Protein AF-A0A961NV25-F1 (afdb_monomer_lite)

Secondary structure (DSSP, 8-state):
-HHHHHHHHHHHHHTT--GGGGT-SS---HHHHHHHHHHHIIIIIHHHHHHHHHHHHHHHHHHHSS-------GGG-GGGHHHHHHHHHHHHT-TTS-HHHHHHHTTPPPPPTT-

Radius of gyration: 20.03 Å; chains: 1; bounding box: 46×32×64 Å

Structure (mmCIF, N/CA/C/O backbone):
data_AF-A0A961NV25-F1
#
_entry.id   AF-A0A961NV25-F1
#
loop_
_atom_site.group_PDB
_atom_site.id
_atom_site.type_symbol
_atom_site.label_atom_id
_atom_site.label_alt_id
_atom_site.label_comp_id
_atom_site.label_asym_id
_atom_site.label_entity_id
_atom_site.label_seq_id
_atom_site.pdbx_PDB_ins_code
_atom_site.Cartn_x
_atom_site.Cartn_y
_atom_site.Cartn_z
_atom_site.occupancy
_atom_site.B_iso_or_equiv
_atom_site.auth_seq_id
_atom_site.auth_comp_id
_atom_site.auth_asym_id
_atom_site.auth_atom_id
_atom_site.pdbx_PDB_model_num
ATOM 1 N N . ARG A 1 1 ? 15.285 -4.498 -32.019 1.00 63.34 1 ARG A N 1
ATOM 2 C CA . ARG A 1 1 ? 15.536 -4.503 -30.553 1.00 63.34 1 ARG A CA 1
ATOM 3 C C . ARG A 1 1 ? 14.859 -3.318 -29.862 1.00 63.34 1 ARG A C 1
ATOM 5 O O . ARG A 1 1 ? 13.954 -3.575 -29.085 1.00 63.34 1 ARG A O 1
ATOM 12 N N . LYS A 1 2 ? 15.168 -2.063 -30.235 1.00 69.19 2 LYS A N 1
ATOM 13 C CA . LYS A 1 2 ? 14.513 -0.853 -29.686 1.00 69.19 2 LYS A CA 1
ATOM 14 C C . LYS A 1 2 ? 12.974 -0.859 -29.762 1.00 69.19 2 LYS A C 1
ATOM 16 O O . LYS A 1 2 ? 12.327 -0.497 -28.793 1.00 69.19 2 LYS A O 1
ATOM 21 N N . SER A 1 3 ? 12.384 -1.340 -30.860 1.00 83.12 3 SER A N 1
ATOM 22 C CA . SER A 1 3 ? 10.919 -1.450 -31.001 1.00 83.12 3 SER A CA 1
ATOM 23 C C . SER A 1 3 ? 10.279 -2.443 -30.024 1.00 83.12 3 SER A C 1
ATOM 25 O O . SER A 1 3 ? 9.198 -2.192 -29.509 1.00 83.12 3 SER A O 1
ATOM 27 N N . ARG A 1 4 ? 10.962 -3.556 -29.724 1.00 84.12 4 ARG A N 1
ATOM 28 C CA . ARG A 1 4 ? 10.482 -4.573 -28.777 1.00 84.12 4 ARG A CA 1
ATOM 29 C C . ARG A 1 4 ? 10.558 -4.078 -27.331 1.00 84.12 4 ARG A C 1
ATOM 31 O O . ARG A 1 4 ? 9.657 -4.353 -26.552 1.00 84.12 4 ARG A O 1
ATOM 38 N N . GLU A 1 5 ? 11.618 -3.349 -26.987 1.00 86.12 5 GLU A N 1
ATOM 39 C CA . GLU A 1 5 ? 11.788 -2.730 -25.663 1.00 86.12 5 GLU A CA 1
ATOM 40 C C . GLU A 1 5 ? 10.774 -1.596 -25.435 1.00 86.12 5 GLU A C 1
ATOM 42 O O . GLU A 1 5 ? 10.203 -1.500 -24.351 1.00 86.12 5 GLU A O 1
ATOM 47 N N . ALA A 1 6 ? 10.488 -0.788 -26.465 1.00 89.62 6 ALA A N 1
ATOM 48 C CA . ALA A 1 6 ? 9.432 0.225 -26.417 1.00 89.62 6 ALA A CA 1
ATOM 49 C C . ALA A 1 6 ? 8.044 -0.407 -26.211 1.00 89.62 6 ALA A C 1
ATOM 51 O O . ALA A 1 6 ? 7.341 -0.032 -25.277 1.00 89.62 6 ALA A O 1
ATOM 52 N N . ALA A 1 7 ? 7.703 -1.437 -26.993 1.00 92.88 7 ALA A N 1
ATOM 53 C CA . ALA A 1 7 ? 6.435 -2.152 -26.846 1.00 92.88 7 ALA A CA 1
ATOM 54 C C . ALA A 1 7 ? 6.276 -2.784 -25.451 1.00 92.88 7 ALA A C 1
ATOM 56 O O . ALA A 1 7 ? 5.212 -2.702 -24.846 1.00 92.88 7 ALA A O 1
ATOM 57 N N . ALA A 1 8 ? 7.340 -3.379 -24.898 1.00 91.31 8 ALA A N 1
ATOM 58 C CA . ALA A 1 8 ? 7.303 -3.940 -23.547 1.00 91.31 8 ALA A CA 1
ATOM 59 C C . ALA A 1 8 ? 7.013 -2.866 -22.481 1.00 91.31 8 ALA A C 1
ATOM 61 O O . ALA A 1 8 ? 6.240 -3.110 -21.553 1.00 91.31 8 ALA A O 1
ATOM 62 N N . ARG A 1 9 ? 7.586 -1.665 -22.635 1.00 92.00 9 ARG A N 1
ATOM 63 C CA . ARG A 1 9 ? 7.331 -0.521 -21.750 1.00 92.00 9 ARG A CA 1
ATOM 64 C C . ARG A 1 9 ? 5.892 -0.019 -21.861 1.00 92.00 9 ARG A C 1
ATOM 66 O O . ARG A 1 9 ? 5.275 0.238 -20.832 1.00 92.00 9 ARG A O 1
ATOM 73 N N . GLU A 1 10 ? 5.361 0.102 -23.073 1.00 93.94 10 GLU A N 1
ATOM 74 C CA . GLU A 1 10 ? 3.969 0.510 -23.308 1.00 93.94 10 GLU A CA 1
ATOM 75 C C . GLU A 1 10 ? 2.979 -0.468 -22.667 1.00 93.94 10 GLU A C 1
ATOM 77 O O . GLU A 1 10 ? 2.059 -0.041 -21.972 1.00 93.94 10 GLU A O 1
ATOM 82 N N . ILE A 1 11 ? 3.220 -1.775 -22.813 1.00 94.88 11 ILE A N 1
ATOM 83 C CA . ILE A 1 11 ? 2.415 -2.815 -22.160 1.00 94.88 11 ILE A CA 1
ATOM 84 C C . ILE A 1 11 ? 2.477 -2.661 -20.636 1.00 94.88 11 ILE A C 1
ATOM 86 O O . ILE A 1 11 ? 1.439 -2.659 -19.981 1.00 94.88 11 ILE A O 1
ATOM 90 N N . ALA A 1 12 ? 3.673 -2.498 -20.063 1.00 94.38 12 ALA A N 1
ATOM 91 C CA . ALA A 1 12 ? 3.830 -2.337 -18.618 1.00 94.38 12 ALA A CA 1
ATOM 92 C C . ALA A 1 12 ? 3.032 -1.134 -18.087 1.00 94.38 12 ALA A C 1
ATOM 94 O O . ALA A 1 12 ? 2.275 -1.267 -17.125 1.00 94.38 12 ALA A O 1
ATOM 95 N N . VAL A 1 13 ? 3.132 0.012 -18.767 1.00 93.12 13 VAL A N 1
ATOM 96 C CA . VAL A 1 13 ? 2.394 1.233 -18.416 1.00 93.12 13 VAL A CA 1
ATOM 97 C C . VAL A 1 13 ? 0.882 1.037 -18.544 1.00 93.12 13 VAL A C 1
ATOM 99 O O . VAL A 1 13 ? 0.150 1.493 -17.670 1.00 93.12 13 VAL A O 1
ATOM 102 N N . ALA A 1 14 ? 0.406 0.317 -19.564 1.00 96.31 14 ALA A N 1
ATOM 103 C CA . ALA A 1 14 ? -1.019 0.025 -19.733 1.00 96.31 14 ALA A CA 1
ATOM 104 C C . ALA A 1 14 ? -1.611 -0.778 -18.558 1.00 96.31 14 ALA A C 1
ATOM 106 O O . ALA A 1 14 ? -2.768 -0.576 -18.195 1.00 96.31 14 ALA A O 1
ATOM 107 N N . PHE A 1 15 ? -0.812 -1.644 -17.928 1.00 95.88 15 PHE A N 1
ATOM 108 C CA . PHE A 1 15 ? -1.193 -2.374 -16.713 1.00 95.88 15 PHE A CA 1
ATOM 109 C C . PHE A 1 15 ? -0.835 -1.635 -15.414 1.00 95.88 15 PHE A C 1
ATOM 111 O O . PHE A 1 15 ? -1.013 -2.185 -14.329 1.00 95.88 15 PHE A O 1
ATOM 118 N N . GLY A 1 16 ? -0.313 -0.408 -15.500 1.00 95.38 16 GLY A N 1
ATOM 119 C CA . GLY A 1 16 ? 0.114 0.371 -14.340 1.00 95.38 16 GLY A CA 1
ATOM 120 C C . GLY A 1 16 ? 1.330 -0.212 -13.615 1.00 95.38 16 GLY A C 1
ATOM 121 O O . GLY A 1 16 ? 1.519 0.086 -12.438 1.00 95.38 16 GLY A O 1
ATOM 122 N N . VAL A 1 17 ? 2.135 -1.050 -14.279 1.00 96.50 17 VAL A N 1
ATOM 123 C CA . VAL A 1 17 ? 3.356 -1.655 -13.729 1.00 96.50 17 VAL A CA 1
ATOM 124 C C . VAL A 1 17 ? 4.565 -0.782 -14.091 1.00 96.50 17 VAL A C 1
ATOM 126 O O . VAL A 1 17 ? 4.861 -0.609 -15.277 1.00 96.50 17 VAL A O 1
ATOM 129 N N . PRO A 1 18 ? 5.313 -0.242 -13.113 1.00 94.25 18 PRO A N 1
ATOM 130 C CA . PRO A 1 18 ? 6.512 0.536 -13.398 1.00 94.25 18 PRO A CA 1
ATOM 131 C C . PRO A 1 18 ? 7.597 -0.297 -14.109 1.00 94.25 18 PRO A C 1
ATOM 133 O O . PRO A 1 18 ? 7.992 -1.348 -13.599 1.00 94.25 18 PRO A O 1
ATOM 136 N N . PRO A 1 19 ? 8.166 0.179 -15.236 1.00 92.31 19 PRO A N 1
ATOM 137 C CA . PRO A 1 19 ? 9.163 -0.575 -16.007 1.00 92.31 19 PRO A CA 1
ATOM 138 C C . PRO A 1 19 ? 10.433 -0.953 -15.229 1.00 92.31 19 PRO A C 1
ATOM 140 O O . PRO A 1 19 ? 11.052 -1.973 -15.526 1.00 92.31 19 PRO A O 1
ATOM 143 N N . VAL A 1 20 ? 10.814 -0.154 -14.223 1.00 92.25 20 VAL A N 1
ATOM 144 C CA . VAL A 1 20 ? 11.980 -0.426 -13.362 1.00 92.25 20 VAL A CA 1
ATOM 145 C C . VAL A 1 20 ? 11.802 -1.700 -12.527 1.00 92.25 20 VAL A C 1
ATOM 147 O O . VAL A 1 20 ? 12.773 -2.417 -12.304 1.00 92.25 20 VAL A O 1
ATOM 150 N N . LEU A 1 21 ? 10.565 -2.050 -12.147 1.00 92.38 21 LEU A N 1
ATOM 151 C CA . LEU A 1 21 ? 10.265 -3.302 -11.435 1.00 92.38 21 LEU A CA 1
ATOM 152 C C . LEU A 1 21 ? 10.387 -4.533 -12.345 1.00 92.38 21 LEU A C 1
ATOM 154 O O . LEU A 1 21 ? 10.571 -5.645 -11.864 1.00 92.38 21 LEU A O 1
ATOM 158 N N . LEU A 1 22 ? 10.309 -4.333 -13.663 1.00 91.19 22 LEU A N 1
ATOM 159 C CA . LEU A 1 22 ? 10.438 -5.381 -14.677 1.00 91.19 22 LEU A CA 1
ATOM 160 C C . LEU A 1 22 ? 11.881 -5.542 -15.185 1.00 91.19 22 LEU A C 1
ATOM 162 O O . LEU A 1 22 ? 12.112 -6.259 -16.157 1.00 91.19 22 LEU A O 1
ATOM 166 N N . GLY A 1 23 ? 12.852 -4.849 -14.576 1.00 88.38 23 GLY A N 1
ATOM 167 C CA . GLY A 1 23 ? 14.260 -4.899 -14.982 1.00 88.38 23 GLY A CA 1
ATOM 168 C C . GLY A 1 23 ? 14.529 -4.296 -16.364 1.00 88.38 23 GLY A C 1
ATOM 169 O O . GLY A 1 23 ? 15.559 -4.582 -16.976 1.00 88.38 23 GLY A O 1
ATOM 170 N N . MET A 1 24 ? 13.606 -3.484 -16.890 1.00 85.69 24 MET A N 1
ATOM 171 C CA . MET A 1 24 ? 13.793 -2.848 -18.191 1.00 85.69 24 MET A CA 1
ATOM 172 C C . MET A 1 24 ? 14.863 -1.750 -18.100 1.00 85.69 24 MET A C 1
ATOM 174 O O . MET A 1 24 ? 14.852 -0.973 -17.143 1.00 85.69 24 MET A O 1
ATOM 178 N N . PRO A 1 25 ? 15.756 -1.632 -19.102 1.00 77.75 25 PRO A N 1
ATOM 179 C CA . PRO A 1 25 ? 16.828 -0.643 -19.087 1.00 77.75 25 PRO A CA 1
ATOM 180 C C . PRO A 1 25 ? 16.284 0.793 -18.987 1.00 77.75 25 PRO A C 1
ATOM 182 O O . PRO A 1 25 ? 15.291 1.155 -19.631 1.00 77.75 25 PRO A O 1
ATOM 185 N N . GLY A 1 26 ? 16.942 1.602 -18.157 1.00 76.00 26 GLY A N 1
ATOM 186 C CA . GLY A 1 26 ? 16.565 2.967 -17.789 1.00 76.00 26 GLY A CA 1
ATOM 187 C C . GLY A 1 26 ? 17.355 3.433 -16.563 1.00 76.00 26 GLY A C 1
ATOM 188 O O . GLY A 1 26 ? 18.324 2.784 -16.175 1.00 76.00 26 GLY A O 1
ATOM 189 N N . ASP A 1 27 ? 16.937 4.538 -15.947 1.00 65.94 27 ASP A N 1
ATOM 190 C CA . ASP A 1 27 ? 17.587 5.077 -14.749 1.00 65.94 27 ASP A CA 1
ATOM 191 C C . ASP A 1 27 ? 17.190 4.261 -13.502 1.00 65.94 27 ASP A C 1
ATOM 193 O O . ASP A 1 27 ? 16.182 4.528 -12.848 1.00 65.94 27 ASP A O 1
ATOM 197 N N . ALA A 1 28 ? 17.910 3.171 -13.236 1.00 74.94 28 ALA A N 1
ATOM 198 C CA . ALA A 1 28 ? 17.604 2.219 -12.169 1.00 74.94 28 ALA A CA 1
ATOM 199 C C . ALA A 1 28 ? 18.507 2.453 -10.947 1.00 74.94 28 ALA A C 1
ATOM 201 O O . ALA A 1 28 ? 19.533 1.796 -10.781 1.00 74.94 28 ALA A O 1
ATOM 202 N N . SER A 1 29 ? 18.116 3.385 -10.076 1.00 82.88 29 SER A N 1
ATOM 203 C CA . SER A 1 29 ? 18.687 3.516 -8.729 1.00 82.88 29 SER A CA 1
ATOM 204 C C . SER A 1 29 ? 17.842 2.760 -7.694 1.00 82.88 29 SER A C 1
ATOM 206 O O . SER A 1 29 ? 16.660 2.487 -7.917 1.00 82.88 29 SER A O 1
ATOM 208 N N . TYR A 1 30 ? 18.428 2.434 -6.536 1.00 78.06 30 TYR A N 1
ATOM 209 C CA . TYR A 1 30 ? 17.695 1.796 -5.433 1.00 78.06 30 TYR A CA 1
ATOM 210 C C . TYR A 1 30 ? 16.543 2.674 -4.921 1.00 78.06 30 TYR A C 1
ATOM 212 O O . TYR A 1 30 ? 15.440 2.176 -4.704 1.00 78.06 30 TYR A O 1
ATOM 220 N N . ALA A 1 31 ? 16.780 3.986 -4.800 1.00 84.56 31 ALA A N 1
ATOM 221 C CA . ALA A 1 31 ? 15.754 4.952 -4.415 1.00 84.56 31 ALA A CA 1
ATOM 222 C C . ALA A 1 31 ? 14.582 4.949 -5.412 1.00 84.56 31 ALA A C 1
ATOM 224 O O . ALA A 1 31 ? 13.433 4.794 -5.003 1.00 84.56 31 ALA A O 1
ATOM 225 N N . ASN A 1 32 ? 14.873 4.987 -6.719 1.00 87.06 32 ASN A N 1
ATOM 226 C CA . ASN A 1 32 ? 13.842 4.908 -7.755 1.00 87.06 32 ASN A CA 1
ATOM 227 C C . ASN A 1 32 ? 13.058 3.584 -7.681 1.00 87.06 32 ASN A C 1
ATOM 229 O O . ASN A 1 32 ? 11.838 3.572 -7.814 1.00 87.06 32 ASN A O 1
ATOM 233 N N . TYR A 1 33 ? 13.730 2.459 -7.412 1.00 91.19 33 TYR A N 1
ATOM 234 C CA . TYR A 1 33 ? 13.053 1.170 -7.248 1.00 91.19 33 TYR A CA 1
ATOM 235 C C . TYR A 1 33 ? 12.080 1.170 -6.059 1.00 91.19 33 TYR A C 1
ATOM 237 O O . TYR A 1 33 ? 10.936 0.735 -6.204 1.00 91.19 33 TYR A O 1
ATOM 245 N N . GLN A 1 34 ? 12.507 1.662 -4.891 1.00 91.31 34 GLN A N 1
ATOM 246 C CA . GLN A 1 34 ? 11.652 1.729 -3.702 1.00 91.31 34 GLN A CA 1
ATOM 247 C C . GLN A 1 34 ? 10.425 2.621 -3.930 1.00 91.31 34 GLN A C 1
ATOM 249 O O . GLN A 1 34 ? 9.303 2.227 -3.601 1.00 91.31 34 GLN A O 1
ATOM 254 N N . GLU A 1 35 ? 10.620 3.796 -4.529 1.00 91.94 35 GLU A N 1
ATOM 255 C CA . GLU A 1 35 ? 9.534 4.726 -4.845 1.00 91.94 35 GLU A CA 1
ATOM 256 C C . GLU A 1 35 ? 8.571 4.150 -5.884 1.00 91.94 35 GLU A C 1
ATOM 258 O O . GLU A 1 35 ? 7.354 4.213 -5.691 1.00 91.94 35 GLU A O 1
ATOM 263 N N . ALA A 1 36 ? 9.095 3.524 -6.940 1.00 93.62 36 ALA A N 1
ATOM 264 C CA . ALA A 1 36 ? 8.289 2.858 -7.954 1.00 93.62 36 ALA A CA 1
ATOM 265 C C . ALA A 1 36 ? 7.479 1.694 -7.367 1.00 93.62 36 ALA A C 1
ATOM 267 O O . ALA A 1 36 ? 6.303 1.549 -7.696 1.00 93.62 36 ALA A O 1
ATOM 268 N N . ASN A 1 37 ? 8.066 0.894 -6.472 1.00 94.75 37 ASN A N 1
ATOM 269 C CA . ASN A 1 37 ? 7.358 -0.197 -5.804 1.00 94.75 37 ASN A CA 1
ATOM 270 C C . ASN A 1 37 ? 6.206 0.340 -4.937 1.00 94.75 37 ASN A C 1
ATOM 272 O O . ASN A 1 37 ? 5.072 -0.127 -5.041 1.00 94.75 37 ASN A O 1
ATOM 276 N N . ARG A 1 38 ? 6.453 1.391 -4.148 1.00 95.19 38 ARG A N 1
ATOM 277 C CA . ARG A 1 38 ? 5.411 2.054 -3.349 1.00 95.19 38 ARG A CA 1
ATOM 278 C C . ARG A 1 38 ? 4.291 2.622 -4.227 1.00 95.19 38 ARG A C 1
ATOM 280 O O . ARG A 1 38 ? 3.112 2.383 -3.960 1.00 95.19 38 ARG A O 1
ATOM 287 N N . ALA A 1 39 ? 4.651 3.327 -5.300 1.00 94.94 39 ALA A N 1
ATOM 288 C CA . ALA A 1 39 ? 3.698 3.892 -6.252 1.00 94.94 39 ALA A CA 1
ATOM 289 C C . ALA A 1 39 ? 2.862 2.804 -6.942 1.00 94.94 39 ALA A C 1
ATOM 291 O O . ALA A 1 39 ? 1.649 2.956 -7.063 1.00 94.94 39 ALA A O 1
ATOM 292 N N . PHE A 1 40 ? 3.479 1.684 -7.328 1.00 96.56 40 PHE A N 1
ATOM 293 C CA . PHE A 1 40 ? 2.783 0.541 -7.917 1.00 96.56 40 PHE A CA 1
ATOM 294 C C . PHE A 1 40 ? 1.702 -0.013 -6.984 1.00 96.56 40 PHE A C 1
ATOM 296 O O . PHE A 1 40 ? 0.554 -0.203 -7.398 1.00 96.56 40 PHE A O 1
ATOM 303 N N . TYR A 1 41 ? 2.036 -0.215 -5.705 1.00 97.19 41 TYR A N 1
ATOM 304 C CA . TYR A 1 41 ? 1.059 -0.685 -4.728 1.00 97.19 41 TYR A CA 1
ATOM 305 C C . TYR A 1 41 ? -0.080 0.317 -4.525 1.00 97.19 41 TYR A C 1
ATOM 307 O O . TYR A 1 41 ? -1.247 -0.074 -4.546 1.00 97.19 41 TYR A O 1
ATOM 315 N N . ARG A 1 42 ? 0.238 1.607 -4.374 1.00 95.88 42 ARG A N 1
ATOM 316 C CA . ARG A 1 42 ? -0.753 2.667 -4.124 1.00 95.88 42 ARG A CA 1
ATOM 317 C C . ARG A 1 42 ? -1.697 2.907 -5.300 1.00 95.88 42 ARG A C 1
ATOM 319 O O . ARG A 1 42 ? -2.896 3.051 -5.082 1.00 95.88 42 ARG A O 1
ATOM 326 N N . LEU A 1 43 ? -1.163 2.977 -6.516 1.00 96.44 43 LEU A N 1
ATOM 327 C CA . LEU A 1 43 ? -1.909 3.423 -7.695 1.00 96.44 43 LEU A CA 1
ATOM 328 C C . LEU A 1 43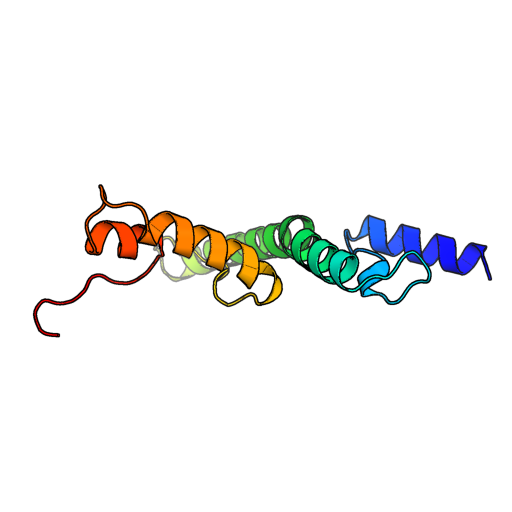 ? -2.542 2.272 -8.482 1.00 96.44 43 LEU A C 1
ATOM 330 O O . LEU A 1 43 ? -3.535 2.497 -9.169 1.00 96.44 43 LEU A O 1
ATOM 334 N N . THR A 1 44 ? -2.010 1.053 -8.356 1.00 97.19 44 THR A N 1
ATOM 335 C CA . THR A 1 44 ? -2.453 -0.090 -9.166 1.00 97.19 44 THR A CA 1
ATOM 336 C C . THR A 1 44 ? -2.962 -1.236 -8.299 1.00 97.19 44 THR A C 1
ATOM 338 O O . THR A 1 44 ? -4.129 -1.615 -8.401 1.00 97.19 44 THR A O 1
ATOM 341 N N . VAL A 1 45 ? -2.123 -1.783 -7.414 1.00 97.56 45 VAL A N 1
ATOM 342 C CA . VAL A 1 45 ? -2.463 -3.019 -6.683 1.00 97.56 45 VAL A CA 1
ATOM 343 C C . VAL A 1 45 ? -3.612 -2.795 -5.699 1.00 97.56 45 VAL A C 1
ATOM 345 O O . VAL A 1 45 ? -4.608 -3.515 -5.750 1.00 97.56 45 VAL A O 1
ATOM 348 N N . LEU A 1 46 ? -3.514 -1.795 -4.819 1.00 97.12 46 LEU A N 1
ATOM 349 C CA . LEU A 1 46 ? -4.516 -1.556 -3.778 1.00 97.12 46 LEU A CA 1
ATOM 350 C C . LEU A 1 46 ? -5.905 -1.213 -4.332 1.00 97.12 46 LEU A C 1
ATOM 352 O O . LEU A 1 46 ? -6.872 -1.791 -3.829 1.00 97.12 46 LEU A O 1
ATOM 356 N N . PRO A 1 47 ? -6.062 -0.348 -5.354 1.00 97.38 47 PRO A N 1
ATOM 357 C CA . PRO A 1 47 ? -7.372 -0.105 -5.954 1.00 97.38 47 PRO A CA 1
ATOM 358 C C . PRO A 1 47 ? -8.008 -1.377 -6.526 1.00 97.38 47 PRO A C 1
ATOM 360 O O . PRO A 1 47 ? -9.198 -1.625 -6.313 1.00 97.38 47 PRO A O 1
ATOM 363 N N . LEU A 1 48 ? -7.216 -2.220 -7.200 1.00 98.06 48 LEU A N 1
ATOM 364 C CA . LEU A 1 48 ? -7.698 -3.481 -7.765 1.00 98.06 48 LEU A CA 1
ATOM 365 C C . LEU A 1 48 ? -8.104 -4.473 -6.671 1.00 98.06 48 LEU A C 1
ATOM 367 O O . LEU A 1 48 ? -9.208 -5.016 -6.725 1.00 98.06 48 LEU A O 1
ATOM 371 N N . VAL A 1 49 ? -7.261 -4.663 -5.652 1.00 97.75 49 VAL A N 1
ATOM 372 C CA . VAL A 1 49 ? -7.573 -5.541 -4.515 1.00 97.75 49 VAL A CA 1
ATOM 373 C C . VAL A 1 49 ? -8.823 -5.047 -3.796 1.00 97.75 49 VAL A C 1
ATOM 375 O O . VAL A 1 49 ? -9.721 -5.845 -3.555 1.00 97.75 49 VAL A O 1
ATOM 378 N N . THR A 1 50 ? -8.937 -3.741 -3.539 1.00 97.25 50 THR A N 1
ATOM 379 C CA . THR A 1 50 ? -10.113 -3.132 -2.891 1.00 97.25 50 THR A CA 1
ATOM 380 C C . THR A 1 50 ? -11.397 -3.436 -3.664 1.00 97.25 50 THR A C 1
ATOM 382 O O . THR A 1 50 ? -12.396 -3.839 -3.069 1.00 97.25 50 THR A O 1
ATOM 385 N N . LYS A 1 51 ? -11.373 -3.316 -4.998 1.00 97.94 51 LYS A N 1
ATOM 386 C CA . LYS A 1 51 ? -12.522 -3.650 -5.853 1.00 97.94 51 LYS A CA 1
ATOM 387 C C . LYS A 1 51 ? -12.900 -5.133 -5.764 1.00 97.94 51 LYS A C 1
ATOM 389 O O . LYS A 1 51 ? -14.086 -5.464 -5.684 1.00 97.94 51 LYS A O 1
ATOM 394 N N . VAL A 1 52 ? -11.906 -6.022 -5.779 1.00 98.12 52 VAL A N 1
ATOM 395 C CA . VAL A 1 52 ? -12.125 -7.472 -5.686 1.00 98.12 52 VAL A CA 1
ATOM 396 C C . VAL A 1 52 ? -12.699 -7.841 -4.321 1.00 98.12 52 VAL A C 1
ATOM 398 O O . VAL A 1 52 ? -13.751 -8.473 -4.266 1.00 98.12 52 VAL A O 1
ATOM 401 N N . VAL A 1 53 ? -12.079 -7.404 -3.222 1.00 97.75 53 VAL A N 1
ATOM 402 C CA . VAL A 1 53 ? -12.545 -7.755 -1.872 1.00 97.75 53 VAL A CA 1
ATOM 403 C C . VAL A 1 53 ? -13.911 -7.149 -1.556 1.00 97.75 53 VAL A C 1
ATOM 405 O O . VAL A 1 53 ? -14.705 -7.799 -0.884 1.00 97.75 53 VAL A O 1
ATOM 408 N N . ALA A 1 54 ? -14.242 -5.972 -2.096 1.00 97.00 54 ALA A N 1
ATOM 409 C CA . ALA A 1 54 ? -15.588 -5.409 -1.986 1.00 97.00 54 ALA A CA 1
ATOM 410 C C . ALA A 1 54 ? -16.633 -6.293 -2.686 1.00 97.00 54 ALA A C 1
ATOM 412 O O . ALA A 1 54 ? -17.695 -6.562 -2.128 1.00 97.00 54 ALA A O 1
ATOM 413 N N . SER A 1 55 ? -16.311 -6.796 -3.883 1.00 97.44 55 SER A N 1
ATOM 414 C CA . SER A 1 55 ? -17.193 -7.701 -4.632 1.00 97.44 55 SER A CA 1
ATOM 415 C C . SER A 1 55 ? -17.381 -9.033 -3.899 1.00 97.44 55 SER A C 1
ATOM 417 O O . SER A 1 55 ? -18.500 -9.530 -3.791 1.00 97.44 55 SER A O 1
ATOM 419 N N . VAL A 1 56 ? -16.298 -9.582 -3.340 1.00 97.50 56 VAL A N 1
ATOM 420 C CA . VAL A 1 56 ? -16.338 -10.809 -2.530 1.00 97.50 56 VAL A CA 1
ATOM 421 C C . VAL A 1 56 ? -17.133 -10.593 -1.240 1.00 97.50 56 VAL A C 1
ATOM 423 O O . VAL A 1 56 ? -17.972 -11.424 -0.909 1.00 97.50 56 VAL A O 1
ATOM 426 N N . GLY A 1 57 ? -16.930 -9.478 -0.534 1.00 97.06 57 GLY A N 1
ATOM 427 C CA . GLY A 1 57 ? -17.681 -9.144 0.679 1.00 97.06 57 GLY A CA 1
ATOM 428 C C . GLY A 1 57 ? -19.181 -9.009 0.412 1.00 97.06 57 GLY A C 1
ATOM 429 O O . GLY A 1 57 ? -19.996 -9.573 1.142 1.00 97.06 57 GLY A O 1
ATOM 430 N N . HIS A 1 58 ? -19.555 -8.354 -0.691 1.00 96.50 58 HIS A N 1
ATOM 431 C CA . HIS A 1 58 ? -20.952 -8.272 -1.117 1.00 96.50 58 HIS A CA 1
ATOM 432 C C . HIS A 1 58 ? -21.552 -9.656 -1.406 1.00 96.50 58 HIS A C 1
ATOM 434 O O . HIS A 1 58 ? -22.634 -9.966 -0.915 1.00 96.50 58 HIS A O 1
ATOM 440 N N . TRP A 1 59 ? -20.834 -10.505 -2.147 1.00 96.69 59 TRP A N 1
ATOM 441 C CA . TRP A 1 59 ? -21.268 -11.875 -2.428 1.00 96.69 59 TRP A CA 1
ATOM 442 C C . TRP A 1 59 ? -21.441 -12.700 -1.143 1.00 96.69 59 TRP A C 1
ATOM 444 O O . TRP A 1 59 ? -22.475 -13.341 -0.973 1.00 96.69 59 TRP A O 1
ATOM 454 N N . LEU A 1 60 ? -20.492 -12.622 -0.202 1.00 97.00 60 LEU A N 1
ATOM 455 C CA . LEU A 1 60 ? -20.564 -13.310 1.096 1.00 97.00 60 LEU A CA 1
ATOM 456 C C . LEU A 1 60 ? -21.730 -12.831 1.967 1.00 97.00 60 LEU A C 1
ATOM 458 O O . LEU A 1 60 ? -22.361 -13.649 2.632 1.00 97.00 60 LEU A O 1
ATOM 462 N N . SER A 1 61 ? -22.053 -11.537 1.916 1.00 96.38 61 SER A N 1
ATOM 463 C CA . SER A 1 61 ? -23.185 -10.963 2.662 1.00 96.38 61 SER A CA 1
ATOM 464 C C . SER A 1 61 ? -24.519 -11.627 2.295 1.00 96.38 61 SER A C 1
ATOM 466 O O . SER A 1 61 ? -25.418 -11.733 3.125 1.00 96.38 61 SER A O 1
ATOM 468 N N . GLY A 1 62 ? -24.647 -12.122 1.057 1.00 95.56 62 GLY A N 1
ATOM 469 C CA . GLY A 1 62 ? -25.823 -12.871 0.613 1.00 95.56 62 GLY A CA 1
ATOM 470 C C . GLY A 1 62 ? -25.993 -14.237 1.290 1.00 95.56 62 GLY A C 1
ATOM 471 O O . GLY A 1 62 ? -27.114 -14.730 1.365 1.00 95.56 62 GLY A O 1
ATOM 472 N N . PHE A 1 63 ? -24.914 -14.838 1.805 1.00 94.81 63 PHE A N 1
ATOM 473 C CA . PHE A 1 63 ? -24.961 -16.131 2.501 1.00 94.81 63 PHE A CA 1
ATOM 474 C C . PHE A 1 63 ? -25.165 -15.985 4.004 1.00 94.81 63 PHE A C 1
ATOM 476 O O . PHE A 1 63 ? -25.800 -16.838 4.618 1.00 94.81 63 PHE A O 1
ATOM 483 N N . THR A 1 64 ? -24.611 -14.931 4.602 1.00 92.19 64 THR A N 1
ATOM 484 C CA . THR A 1 64 ? -24.697 -14.694 6.049 1.00 92.19 64 THR A CA 1
ATOM 485 C C . THR A 1 64 ? -25.992 -13.992 6.448 1.00 92.19 64 THR A C 1
ATOM 487 O O . THR A 1 64 ? -26.397 -14.089 7.601 1.00 92.19 64 THR A O 1
ATOM 490 N N . GLY A 1 65 ? -26.637 -13.272 5.521 1.00 91.00 65 GLY A N 1
ATOM 491 C CA . GLY A 1 65 ? -27.763 -12.387 5.836 1.00 91.00 65 GLY A CA 1
ATOM 492 C C . GLY A 1 65 ? -27.344 -11.098 6.557 1.00 91.00 65 GLY A C 1
ATOM 493 O O . GLY A 1 65 ? -28.195 -10.269 6.870 1.00 91.00 65 GLY A O 1
ATOM 494 N N . GLU A 1 66 ? -26.041 -10.904 6.774 1.00 95.19 66 GLU A N 1
ATOM 495 C CA . GLU A 1 66 ? -25.446 -9.748 7.445 1.00 95.19 66 GLU A CA 1
ATOM 496 C C . GLU A 1 66 ? -24.387 -9.086 6.549 1.00 95.19 66 GLU A C 1
ATOM 498 O O . GLU A 1 66 ? -23.698 -9.783 5.799 1.00 95.19 66 GLU A O 1
ATOM 503 N N . PRO A 1 67 ? -24.195 -7.754 6.623 1.00 94.88 67 PRO A N 1
ATOM 504 C CA . PRO A 1 67 ? -23.157 -7.074 5.854 1.00 94.88 67 PRO A CA 1
ATOM 505 C C . PRO A 1 67 ? -21.742 -7.561 6.213 1.00 94.88 67 PRO A C 1
ATOM 507 O O . PRO A 1 67 ? -21.254 -7.342 7.320 1.00 94.88 67 PRO A O 1
ATOM 510 N N . VAL A 1 68 ? -21.039 -8.150 5.243 1.00 96.62 68 VAL A N 1
ATOM 511 C CA . VAL A 1 68 ? -19.633 -8.561 5.356 1.00 96.62 68 VAL A CA 1
ATOM 512 C C . VAL A 1 68 ? -18.742 -7.540 4.655 1.00 96.62 68 VAL A C 1
ATOM 514 O O . VAL A 1 68 ? -18.823 -7.338 3.442 1.00 96.62 68 VAL A O 1
ATOM 517 N N . THR A 1 69 ? -17.843 -6.912 5.414 1.00 94.81 69 THR A N 1
ATOM 518 C CA . THR A 1 69 ? -16.844 -5.979 4.875 1.00 94.81 69 THR A CA 1
ATOM 519 C C . THR A 1 69 ? -15.466 -6.624 4.874 1.00 94.81 69 THR A C 1
ATOM 521 O O . THR A 1 69 ? -14.937 -6.967 5.927 1.00 94.81 69 THR A O 1
ATOM 524 N N . LEU A 1 70 ? -14.857 -6.731 3.694 1.00 95.25 70 LEU A N 1
ATOM 525 C CA . LEU A 1 70 ? -13.473 -7.169 3.525 1.00 95.25 70 LEU A CA 1
ATOM 526 C C . LEU A 1 70 ? -12.597 -5.978 3.134 1.00 95.25 70 LEU A C 1
ATOM 528 O O . LEU A 1 70 ? -12.984 -5.168 2.289 1.00 95.25 70 LEU A O 1
ATOM 532 N N . LYS A 1 71 ? -11.410 -5.874 3.735 1.00 92.94 71 LYS A N 1
ATOM 533 C CA . LYS A 1 71 ? -10.419 -4.832 3.434 1.00 92.94 71 LYS A CA 1
ATOM 534 C C . LYS A 1 71 ? -9.020 -5.448 3.379 1.00 92.94 71 LYS A C 1
ATOM 536 O O . LYS A 1 71 ? -8.755 -6.369 4.149 1.00 92.94 71 LYS A O 1
ATOM 541 N N . PRO A 1 72 ? -8.133 -4.972 2.488 1.00 93.69 72 PRO A N 1
ATOM 542 C CA . PRO A 1 72 ? -6.737 -5.382 2.524 1.00 93.69 72 PRO A CA 1
ATOM 543 C C . PRO A 1 72 ? -6.064 -4.862 3.798 1.00 93.69 72 PRO A C 1
ATOM 545 O O . PRO A 1 72 ? -6.277 -3.714 4.188 1.00 93.69 72 PRO A O 1
ATOM 548 N N . ASP A 1 73 ? -5.226 -5.697 4.406 1.00 91.44 73 ASP A N 1
ATOM 549 C CA . ASP A 1 73 ? -4.362 -5.300 5.515 1.00 91.44 7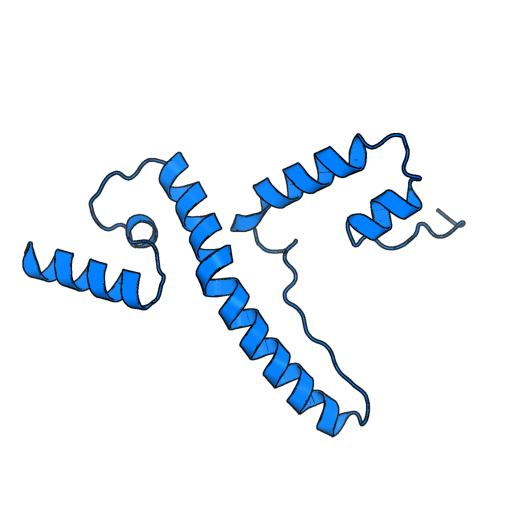3 ASP A CA 1
ATOM 550 C C . ASP A 1 73 ? -3.113 -4.596 4.961 1.00 91.44 73 ASP A C 1
ATOM 552 O O . ASP A 1 73 ? -2.226 -5.224 4.377 1.00 91.44 73 ASP A O 1
ATOM 556 N N . LEU A 1 74 ? -3.070 -3.269 5.104 1.00 90.31 74 LEU A N 1
ATOM 557 C CA . LEU A 1 74 ? -1.961 -2.444 4.619 1.00 90.31 74 LEU A CA 1
ATOM 558 C C . LEU A 1 74 ? -0.702 -2.597 5.482 1.00 90.31 74 LEU A C 1
ATOM 560 O O . LEU A 1 74 ? 0.409 -2.402 4.976 1.00 90.31 74 LEU A O 1
ATOM 564 N N . ASP A 1 75 ? -0.853 -2.996 6.745 1.00 86.94 75 ASP A N 1
ATOM 565 C CA . ASP A 1 75 ? 0.269 -3.242 7.647 1.00 86.94 75 ASP A CA 1
ATOM 566 C C . ASP A 1 75 ? 1.006 -4.534 7.275 1.00 86.94 75 ASP A C 1
ATOM 568 O O . ASP A 1 75 ? 2.177 -4.718 7.601 1.00 86.94 75 ASP A O 1
ATOM 572 N N . GLN A 1 76 ? 0.405 -5.410 6.480 1.00 88.81 76 GLN A N 1
ATOM 573 C CA . GLN A 1 76 ? 1.096 -6.599 5.978 1.00 88.81 76 GLN A CA 1
ATOM 574 C C . GLN A 1 76 ? 1.742 -6.392 4.603 1.00 88.81 76 GLN A C 1
ATOM 576 O O . GLN A 1 76 ? 2.231 -7.347 4.004 1.00 88.81 76 GLN A O 1
ATOM 581 N N . VAL A 1 77 ? 1.797 -5.152 4.094 1.00 93.88 77 VAL A N 1
ATOM 582 C CA . VAL A 1 77 ? 2.420 -4.830 2.800 1.00 93.88 77 VAL A CA 1
ATOM 583 C C . VAL A 1 77 ? 3.810 -4.207 3.006 1.00 93.88 77 VAL A C 1
ATOM 585 O O . VAL A 1 77 ? 3.904 -3.028 3.362 1.00 93.88 77 VAL A O 1
ATOM 588 N N . PRO A 1 78 ? 4.915 -4.930 2.719 1.00 92.62 78 PRO A N 1
ATOM 589 C CA . PRO A 1 78 ? 6.271 -4.407 2.915 1.00 92.62 78 PRO A CA 1
ATOM 590 C C . PRO A 1 78 ? 6.578 -3.157 2.082 1.00 92.62 78 PRO A C 1
ATOM 592 O O . PRO A 1 78 ? 7.321 -2.291 2.525 1.00 92.62 78 PRO A O 1
ATOM 595 N N . ALA A 1 79 ? 5.974 -3.019 0.897 1.00 93.00 79 ALA A N 1
ATOM 596 C CA . ALA A 1 79 ? 6.156 -1.847 0.035 1.00 93.00 79 ALA A CA 1
ATOM 597 C C . ALA A 1 79 ? 5.616 -0.535 0.644 1.00 93.00 79 ALA A C 1
ATOM 599 O O . ALA A 1 79 ? 5.947 0.545 0.157 1.00 93.00 79 ALA A O 1
ATOM 600 N N . LEU A 1 80 ? 4.788 -0.624 1.692 1.00 93.44 80 LEU A N 1
ATOM 601 C CA . LEU A 1 80 ? 4.164 0.514 2.373 1.00 93.44 80 LEU A CA 1
ATOM 602 C C . LEU A 1 80 ? 4.735 0.747 3.781 1.00 93.44 80 LEU A C 1
ATOM 604 O O . LEU A 1 80 ? 4.227 1.601 4.507 1.00 93.44 80 LEU A O 1
ATOM 608 N N . SER A 1 81 ? 5.791 0.024 4.178 1.00 91.94 81 SER A N 1
ATOM 609 C CA . SER A 1 81 ? 6.399 0.156 5.511 1.00 91.94 81 SER A CA 1
ATOM 610 C C . SER A 1 81 ? 6.836 1.589 5.813 1.00 91.94 81 SER A C 1
ATOM 612 O O . SER A 1 81 ? 6.484 2.117 6.855 1.00 91.94 81 SER A O 1
ATOM 614 N N . ALA A 1 82 ? 7.481 2.274 4.867 1.00 91.00 82 ALA A N 1
ATOM 615 C CA . ALA A 1 82 ? 7.944 3.646 5.081 1.00 91.00 82 ALA A CA 1
ATOM 616 C C . ALA A 1 82 ? 6.803 4.641 5.376 1.00 91.00 82 ALA A C 1
ATOM 618 O O . ALA A 1 82 ? 6.975 5.568 6.163 1.00 91.00 82 ALA A O 1
ATOM 619 N N . GLU A 1 83 ? 5.631 4.474 4.755 1.00 90.88 83 GLU A N 1
ATOM 620 C CA . GLU A 1 83 ? 4.469 5.338 5.022 1.00 90.88 83 GLU A CA 1
ATOM 621 C C . GLU A 1 83 ? 3.858 5.040 6.393 1.00 90.88 83 GLU A C 1
ATOM 623 O O . GLU A 1 83 ? 3.452 5.956 7.113 1.00 90.88 83 GLU A O 1
ATOM 628 N N . ARG A 1 84 ? 3.834 3.759 6.764 1.00 91.25 84 ARG A N 1
ATOM 629 C CA . ARG A 1 84 ? 3.418 3.305 8.088 1.00 91.25 84 ARG A CA 1
ATOM 630 C C . ARG A 1 84 ? 4.339 3.853 9.168 1.00 91.25 84 ARG A C 1
ATOM 632 O O . ARG A 1 84 ? 3.843 4.440 10.119 1.00 91.25 84 ARG A O 1
ATOM 639 N N . ASP A 1 85 ? 5.652 3.755 8.988 1.00 92.00 85 ASP A N 1
ATOM 640 C CA . ASP A 1 85 ? 6.641 4.279 9.932 1.00 92.00 85 ASP A CA 1
ATOM 641 C C . ASP A 1 85 ? 6.453 5.790 10.132 1.00 92.00 85 ASP A C 1
ATOM 643 O O . ASP A 1 85 ? 6.453 6.282 11.260 1.00 92.00 85 ASP A O 1
ATOM 647 N N . GLN A 1 86 ? 6.189 6.534 9.052 1.00 93.38 86 GLN A N 1
ATOM 648 C CA . GLN A 1 86 ? 5.866 7.964 9.122 1.00 93.38 86 GLN A CA 1
ATOM 649 C C . GLN A 1 86 ? 4.537 8.244 9.838 1.00 93.38 86 GLN A C 1
ATOM 651 O O . GLN A 1 86 ? 4.407 9.256 10.530 1.00 93.38 86 GLN A O 1
ATOM 656 N N . GLN A 1 87 ? 3.517 7.401 9.667 1.00 93.56 87 GLN A N 1
ATOM 657 C CA . GLN A 1 87 ? 2.262 7.522 10.411 1.00 93.56 87 GLN A CA 1
ATOM 658 C C . GLN A 1 87 ? 2.480 7.242 11.900 1.00 93.56 87 GLN A C 1
ATOM 660 O O . GLN A 1 87 ? 2.074 8.049 12.732 1.00 93.56 87 GLN A O 1
ATOM 665 N N . TRP A 1 88 ? 3.161 6.146 12.223 1.00 94.00 88 TRP A N 1
ATOM 666 C CA . TRP A 1 88 ? 3.474 5.739 13.588 1.00 94.00 88 TRP A CA 1
ATOM 667 C C . TRP A 1 88 ? 4.297 6.799 14.313 1.00 94.00 88 TRP A C 1
ATOM 669 O O . TRP A 1 88 ? 3.938 7.173 15.425 1.00 94.00 88 TRP A O 1
ATOM 679 N N . ALA A 1 89 ? 5.327 7.350 13.665 1.00 95.56 89 ALA A N 1
ATOM 680 C CA . ALA A 1 89 ? 6.130 8.435 14.219 1.00 95.56 89 ALA A CA 1
ATOM 681 C C . ALA A 1 89 ? 5.291 9.692 14.501 1.00 95.56 89 ALA A C 1
ATOM 683 O O . ALA A 1 89 ? 5.386 10.262 15.581 1.00 95.56 89 ALA A O 1
ATOM 684 N N . ARG A 1 90 ? 4.423 10.108 13.566 1.00 95.38 90 ARG A N 1
ATOM 685 C CA . ARG A 1 90 ? 3.554 11.285 13.768 1.00 95.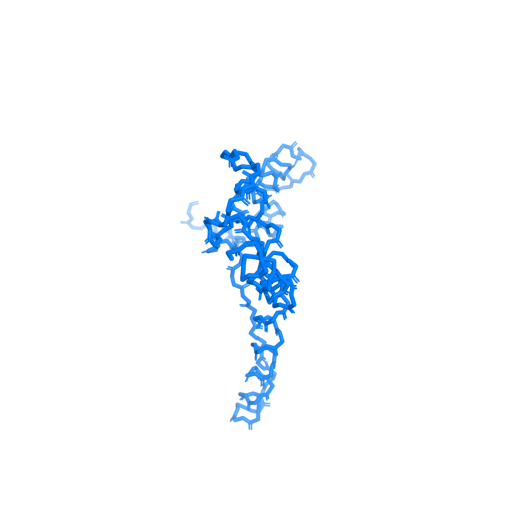38 90 ARG A CA 1
ATOM 686 C C . ARG A 1 90 ? 2.566 11.098 14.91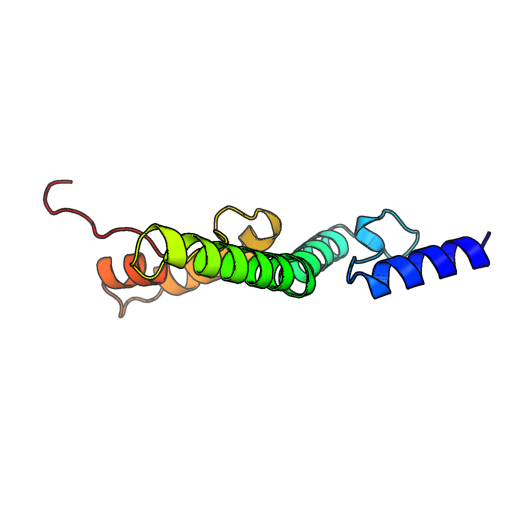8 1.00 95.38 90 ARG A C 1
ATOM 688 O O . ARG A 1 90 ? 2.305 12.046 15.654 1.00 95.38 90 ARG A O 1
ATOM 695 N N . VAL A 1 91 ? 1.999 9.900 15.056 1.00 95.12 91 VAL A N 1
ATOM 696 C CA . VAL A 1 91 ? 1.023 9.592 16.111 1.00 95.12 91 VAL A CA 1
ATOM 697 C C . VAL A 1 91 ? 1.714 9.431 17.464 1.00 95.12 91 VAL A C 1
ATOM 699 O O . VAL A 1 91 ? 1.196 9.904 18.475 1.00 95.12 91 VAL A O 1
ATOM 702 N N . SER A 1 92 ? 2.895 8.811 17.507 1.00 92.81 92 SER A N 1
ATOM 703 C CA . SER A 1 92 ? 3.628 8.607 18.758 1.00 92.81 92 SER A CA 1
ATOM 704 C C . SER A 1 92 ? 4.052 9.933 19.396 1.00 92.81 92 SER A C 1
ATOM 706 O O . SER A 1 92 ? 3.889 10.083 20.608 1.00 92.81 92 SER A O 1
ATOM 708 N N . THR A 1 93 ? 4.469 10.919 18.593 1.00 95.56 93 THR A N 1
ATOM 709 C CA . THR A 1 93 ? 4.887 12.257 19.056 1.00 95.56 93 THR A CA 1
ATOM 710 C C . THR A 1 93 ? 3.737 13.231 19.337 1.00 95.56 93 THR A C 1
ATOM 712 O O . THR A 1 93 ? 3.978 14.380 19.690 1.00 95.56 93 THR A O 1
ATOM 715 N N . ALA A 1 94 ? 2.480 12.834 19.130 1.00 96.25 94 ALA A N 1
ATOM 716 C CA . ALA A 1 94 ? 1.330 13.695 19.393 1.00 96.25 94 ALA A CA 1
ATOM 717 C C . ALA A 1 94 ? 0.979 13.686 20.892 1.00 96.25 94 ALA A C 1
ATOM 719 O O . ALA A 1 94 ? 0.207 12.845 21.349 1.00 96.25 94 ALA A O 1
ATOM 720 N N . ASP A 1 95 ? 1.551 14.605 21.669 1.00 95.06 95 ASP A N 1
ATOM 721 C CA . ASP A 1 95 ? 1.396 14.642 23.138 1.00 95.06 95 ASP A CA 1
ATOM 722 C C . ASP A 1 95 ? -0.026 14.969 23.617 1.00 95.06 95 ASP A C 1
ATOM 724 O O . ASP A 1 95 ? -0.385 14.679 24.753 1.00 95.06 95 ASP A O 1
ATOM 728 N N . PHE A 1 96 ? -0.857 15.542 22.747 1.00 95.50 96 PHE A N 1
ATOM 729 C CA . PHE A 1 96 ? -2.257 15.844 23.049 1.00 95.50 96 PHE A CA 1
ATOM 730 C C . PHE A 1 96 ? -3.180 14.617 22.981 1.00 95.50 96 PHE A C 1
ATOM 732 O O . PHE A 1 96 ? -4.344 14.727 23.353 1.00 95.50 96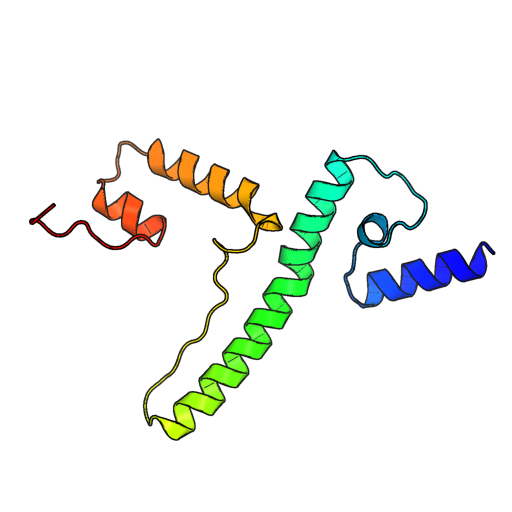 PHE A O 1
ATOM 739 N N . LEU A 1 97 ? -2.686 13.477 22.483 1.00 95.12 97 LEU A N 1
ATOM 740 C CA . LEU A 1 97 ? -3.444 12.231 22.382 1.00 95.12 97 LEU A CA 1
ATOM 741 C C . LEU A 1 97 ? -3.107 11.290 23.539 1.00 95.12 97 LEU A C 1
ATOM 743 O O . LEU A 1 97 ? -1.937 11.058 23.862 1.00 95.12 97 LEU A O 1
ATOM 747 N N . THR A 1 98 ? -4.138 10.667 24.095 1.00 94.69 98 THR A N 1
ATOM 748 C CA . THR A 1 98 ? -4.015 9.557 25.044 1.00 94.69 98 THR A CA 1
ATOM 749 C C . THR A 1 98 ? -3.451 8.301 24.370 1.00 94.69 98 THR A C 1
ATOM 751 O O . THR A 1 98 ? -3.478 8.153 23.144 1.00 94.69 98 THR A O 1
ATOM 754 N N . ALA A 1 99 ? -2.944 7.356 25.168 1.00 92.62 99 ALA A N 1
ATOM 755 C CA . ALA A 1 99 ? -2.431 6.087 24.649 1.00 92.62 99 ALA A CA 1
ATOM 756 C C . ALA A 1 99 ? -3.502 5.306 23.863 1.00 92.62 99 ALA A C 1
ATOM 758 O O . ALA A 1 99 ? -3.209 4.773 22.793 1.00 92.62 99 ALA A O 1
ATOM 759 N N . ASP A 1 100 ? -4.746 5.303 24.343 1.00 93.56 100 ASP A N 1
ATOM 760 C CA . ASP A 1 100 ? -5.863 4.630 23.678 1.00 93.56 100 ASP A CA 1
ATOM 761 C C . ASP A 1 100 ? -6.235 5.281 22.344 1.00 93.56 100 ASP A C 1
ATOM 763 O O . ASP A 1 100 ? -6.473 4.574 21.363 1.00 93.56 100 ASP A O 1
ATOM 767 N N . GLU A 1 101 ? -6.232 6.615 22.264 1.00 94.25 101 GLU A N 1
ATOM 768 C CA . GLU A 1 101 ? -6.468 7.329 21.003 1.00 94.25 101 GLU A CA 1
ATOM 769 C C . GLU A 1 101 ? -5.364 7.036 19.986 1.00 94.25 101 GLU A C 1
ATOM 771 O O . GLU A 1 101 ? -5.655 6.754 18.820 1.00 94.25 101 GLU A O 1
ATOM 776 N N . LYS A 1 102 ? -4.097 7.025 20.425 1.00 94.00 102 LYS A N 1
ATOM 777 C CA . LYS A 1 102 ? -2.962 6.652 19.569 1.00 94.00 102 LYS A CA 1
ATOM 778 C C . LYS A 1 102 ? -3.124 5.228 19.035 1.00 94.00 102 LYS A C 1
ATOM 780 O O . LYS A 1 102 ? -2.991 5.015 17.832 1.00 94.00 102 LYS A O 1
ATOM 785 N N . ARG A 1 103 ? -3.464 4.262 19.894 1.00 92.69 103 ARG A N 1
ATOM 786 C CA . ARG A 1 103 ? -3.696 2.861 19.497 1.00 92.69 103 ARG A CA 1
ATOM 787 C C . ARG A 1 103 ? -4.848 2.733 18.504 1.00 92.69 103 ARG A C 1
ATOM 789 O O . ARG A 1 103 ? -4.672 2.079 17.480 1.00 92.69 103 ARG A O 1
ATOM 796 N N . ALA A 1 104 ? -5.968 3.413 18.746 1.00 91.94 104 ALA A N 1
ATOM 797 C CA . ALA A 1 104 ? -7.117 3.403 17.843 1.00 91.94 104 ALA A CA 1
ATOM 798 C C . ALA A 1 10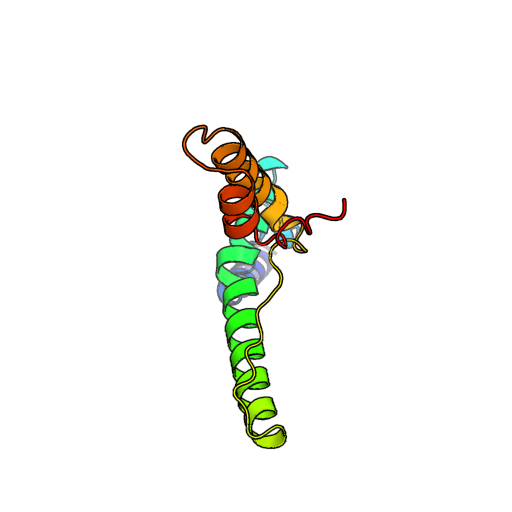4 ? -6.777 3.971 16.452 1.00 91.94 104 ALA A C 1
ATOM 800 O O . ALA A 1 104 ? -7.154 3.380 15.441 1.00 91.94 104 ALA A O 1
ATOM 801 N N . ILE A 1 105 ? -6.018 5.072 16.382 1.00 91.25 105 ILE A N 1
ATOM 802 C CA . ILE A 1 105 ? -5.557 5.662 15.110 1.00 91.25 105 ILE A CA 1
ATOM 803 C C . ILE A 1 105 ? -4.607 4.716 14.358 1.00 91.25 105 ILE A C 1
ATOM 805 O O . ILE A 1 105 ? -4.620 4.683 13.127 1.00 91.25 105 ILE A O 1
ATOM 809 N N . LEU A 1 106 ? -3.788 3.953 15.086 1.00 90.69 106 LEU A N 1
ATOM 810 C CA . LEU A 1 106 ? -2.867 2.958 14.528 1.00 90.69 106 LEU A CA 1
ATOM 811 C C . LEU A 1 106 ? -3.519 1.587 14.276 1.00 90.69 106 LEU A C 1
ATOM 813 O O . LEU A 1 106 ? -2.824 0.666 13.865 1.00 90.69 106 LEU A O 1
ATOM 817 N N . GLY A 1 107 ? -4.826 1.431 14.519 1.00 87.38 107 GLY A N 1
ATOM 818 C CA . GLY A 1 107 ? -5.542 0.169 14.301 1.00 87.38 107 GLY A CA 1
ATOM 819 C C . GLY A 1 107 ? -5.248 -0.927 15.333 1.00 87.38 107 GLY A C 1
ATOM 820 O O . GLY A 1 107 ? -5.580 -2.088 15.104 1.00 87.38 107 GLY A O 1
ATOM 821 N N . LEU A 1 108 ? -4.643 -0.581 16.472 1.00 88.06 108 LEU A N 1
ATOM 822 C CA . LEU A 1 108 ? -4.340 -1.511 17.559 1.00 88.06 108 LEU A CA 1
ATOM 823 C C . LEU A 1 108 ? -5.540 -1.661 18.512 1.00 88.06 108 LEU A C 1
ATOM 825 O O . LEU A 1 108 ? -6.259 -0.686 18.757 1.00 88.06 108 LEU A O 1
ATOM 829 N N . PRO A 1 109 ? -5.750 -2.852 19.106 1.00 87.31 109 PRO A N 1
ATOM 830 C CA . PRO A 1 109 ? -6.801 -3.054 20.100 1.00 87.31 109 PRO A CA 1
ATOM 831 C C . PRO A 1 109 ? -6.530 -2.219 21.356 1.00 87.31 109 PRO A C 1
ATOM 833 O O . PRO A 1 109 ? -5.373 -1.925 21.673 1.00 87.31 109 PRO A O 1
ATOM 836 N N . LYS A 1 110 ? -7.581 -1.860 22.100 1.00 87.94 110 LYS A N 1
ATOM 837 C CA . LYS A 1 110 ? -7.426 -1.228 23.419 1.00 87.94 110 LYS A CA 1
ATOM 838 C C . LYS A 1 110 ? -6.636 -2.142 24.358 1.00 87.94 110 LYS A C 1
ATOM 840 O O . LYS A 1 110 ? -6.721 -3.361 24.229 1.00 87.94 110 LYS A O 1
ATOM 845 N N . LEU A 1 111 ? -5.868 -1.546 25.266 1.00 83.94 111 LEU A N 1
ATOM 846 C CA . LEU A 1 111 ? -5.295 -2.292 26.383 1.00 83.94 111 LEU A CA 1
ATOM 847 C C . LEU A 1 111 ? -6.452 -2.718 27.291 1.00 83.94 111 LEU A C 1
ATOM 849 O O . LEU A 1 111 ? -7.299 -1.901 27.649 1.00 83.94 111 LEU A O 1
ATOM 853 N N . THR A 1 112 ? -6.541 -4.007 27.584 1.00 82.00 112 THR A N 1
ATOM 854 C CA . THR A 1 112 ? -7.413 -4.514 28.644 1.00 82.00 112 THR A CA 1
ATOM 855 C C . THR A 1 112 ? -6.781 -4.159 29.988 1.00 82.00 112 THR A C 1
ATOM 857 O O . THR A 1 112 ? -5.564 -4.217 30.101 1.00 82.00 112 THR A O 1
ATOM 860 N N . GLU A 1 113 ? -7.577 -3.785 30.997 1.00 68.69 113 GLU A N 1
ATOM 861 C CA . GLU A 1 113 ? -7.083 -3.364 32.330 1.00 68.69 113 GLU A CA 1
ATOM 862 C C . GLU A 1 113 ? -6.290 -4.454 33.090 1.00 68.69 113 GLU A C 1
ATOM 864 O O . GLU A 1 113 ? -5.733 -4.171 34.145 1.00 68.69 113 GLU A O 1
ATOM 869 N N . ASP A 1 114 ? -6.209 -5.670 32.542 1.00 60.38 114 ASP A N 1
ATOM 870 C CA . ASP A 1 114 ? -5.544 -6.835 33.132 1.00 60.38 114 ASP A CA 1
ATOM 871 C C . ASP A 1 114 ? -4.101 -7.091 32.620 1.00 60.38 114 ASP A C 1
ATOM 873 O O . ASP A 1 114 ? -3.533 -8.125 32.973 1.00 60.38 114 ASP A O 1
ATOM 877 N N . ASP A 1 115 ? -3.499 -6.183 31.832 1.00 44.19 115 ASP A N 1
ATOM 878 C CA . ASP A 1 115 ? -2.078 -6.250 31.404 1.00 44.19 115 ASP A CA 1
ATOM 879 C C . ASP A 1 115 ? -1.195 -5.149 32.028 1.00 44.19 115 ASP A C 1
ATOM 881 O O . ASP A 1 115 ? -1.498 -3.945 31.837 1.00 44.19 115 ASP A O 1
#

Sequence (115 aa):
RKSREAAAREIAVAFGVPPVLLGMPGDASYANYQEANRAFYRLTVLPLVTKVVASVGHWLSGFTGEPVTLKPDLDQVPALSAERDQQWARVSTADFLTADEKRAILGLPKLTEDD

Foldseek 3Di:
DVVVLVVVCVVCVVQPHHVLVVVRDDPNDPVVVLVSLLSSCVPHVQVVVQVVQQVVQVVVCVVVVHRGHDHDDPVPDPSCVVVLVVLLVVLVPPPVDDPQRSCVSSVHDDDDPPD

pLDDT: mean 90.9, std 8.48, range [44.19, 98.12]